Protein AF-A0A7X8KCF6-F1 (afdb_monomer)

Solvent-accessible surface area (backbone atoms only — not comparable to full-atom values): 9481 Å² total; per-residue (Å²): 107,30,69,60,27,50,48,29,50,76,72,54,45,79,51,19,17,51,42,89,54,92,80,34,43,72,47,90,85,47,85,55,45,49,38,73,40,66,71,50,41,54,52,29,60,76,68,67,51,90,82,56,86,70,39,70,45,74,64,30,15,34,58,36,27,58,52,45,20,42,48,62,23,52,49,44,46,48,48,46,59,69,62,44,52,76,45,51,86,84,43,55,83,60,49,66,57,14,51,47,30,32,52,44,17,52,47,48,40,60,51,53,66,43,35,42,64,58,89,91,67,60,63,79,41,66,73,65,88,69,92,84,60,78,52,46,79,84,55,92,63,48,42,39,64,70,38,54,56,18,51,52,35,27,52,51,12,50,49,48,44,52,53,38,48,57,56,62,76,74,108

Foldseek 3Di:
DLVVLVVCLVVLHQFFFFDLDPPFAFRPPDFWDAPCAPVNVVSCVSNVPDDDHGDTGTGTAHSLSNLCSVQLNVVLCCCLVPPVVVCVVVFFPLLSVLSNLQRNLVSQLVSVLGTQADPVFPFPFDPDPDDDDSRDRDDPRRGHPSNVVSVVSNVVSVVSNVVRVVVVVVD

Radius of gyration: 20.06 Å; Cα contacts (8 Å, |Δi|>4): 249; chains: 1; bounding box: 47×31×62 Å

pLDDT: mean 84.22, std 13.71, range [44.44, 95.81]

Sequence (171 aa):
YTFGRLGNFINGELFGRVSTKPWAMVFPDAPSFSTNYEWVRRIADELKIPYELGQYINLPRHPSQLYEALFEGVLLFFFLWFIIRPKRREKPAGTGLAWYLIGYGTVRFVIEYFRSPDEHLGYIIAWGRGSDTIALFQSVFNISMGQIFCLIMIVLGVAIRLITHYRSTKQ

Structure (mmCIF, N/CA/C/O backbone):
data_AF-A0A7X8KCF6-F1
#
_entry.id   AF-A0A7X8KCF6-F1
#
loop_
_atom_site.group_PDB
_atom_site.id
_atom_site.type_symbol
_atom_site.label_atom_id
_atom_site.label_alt_id
_atom_site.label_comp_id
_atom_site.label_asym_id
_atom_site.label_entity_id
_atom_site.label_seq_id
_atom_site.pdbx_PDB_ins_code
_atom_site.Cartn_x
_atom_site.Cartn_y
_atom_site.Cartn_z
_atom_site.occupancy
_atom_site.B_iso_or_equiv
_atom_site.auth_seq_id
_atom_site.auth_comp_id
_atom_site.auth_asym_id
_atom_site.auth_atom_id
_atom_site.pdbx_PDB_model_num
ATOM 1 N N . TYR A 1 1 ? -6.180 12.486 2.850 1.00 84.00 1 TYR A N 1
ATOM 2 C CA . TYR A 1 1 ? -5.344 11.330 2.478 1.00 84.00 1 TYR A CA 1
ATOM 3 C C . TYR A 1 1 ? -5.463 11.016 0.990 1.00 84.00 1 TYR A C 1
ATOM 5 O O . TYR A 1 1 ? -4.506 11.264 0.272 1.00 84.00 1 TYR A O 1
ATOM 13 N N . THR A 1 2 ? -6.641 10.597 0.504 1.00 90.31 2 THR A N 1
ATOM 14 C CA . THR A 1 2 ? -6.897 10.215 -0.903 1.00 90.31 2 THR A CA 1
ATOM 15 C C . THR A 1 2 ? -6.331 11.191 -1.931 1.00 90.31 2 THR A C 1
ATOM 17 O O . THR A 1 2 ? -5.548 10.784 -2.777 1.00 90.31 2 THR A O 1
ATOM 20 N N . PHE A 1 3 ? -6.663 12.482 -1.833 1.00 92.50 3 PHE A N 1
ATOM 21 C CA . PHE A 1 3 ? -6.205 13.481 -2.804 1.00 92.50 3 PHE A CA 1
ATOM 22 C C . PHE A 1 3 ? -4.682 13.642 -2.849 1.00 92.50 3 PHE A C 1
ATOM 24 O O . PHE A 1 3 ? -4.132 13.825 -3.926 1.00 92.50 3 PHE A O 1
ATOM 31 N N . GLY A 1 4 ? -3.993 13.502 -1.712 1.00 91.56 4 GLY A N 1
ATOM 32 C CA . GLY A 1 4 ? -2.528 13.523 -1.683 1.00 91.56 4 GLY A CA 1
ATOM 33 C C . GLY A 1 4 ? -1.930 12.341 -2.448 1.00 91.56 4 GLY A C 1
ATOM 34 O O . GLY A 1 4 ? -1.029 12.528 -3.254 1.00 91.56 4 GLY A O 1
ATOM 35 N N . ARG A 1 5 ? -2.498 11.139 -2.275 1.00 92.25 5 ARG A N 1
ATOM 36 C CA . ARG A 1 5 ? -2.068 9.932 -3.001 1.00 92.25 5 ARG A CA 1
ATOM 37 C C . ARG A 1 5 ? -2.410 9.965 -4.486 1.00 92.25 5 ARG A C 1
ATOM 39 O O . ARG A 1 5 ? -1.621 9.497 -5.297 1.00 92.25 5 ARG A O 1
ATOM 46 N N . LEU A 1 6 ? -3.539 10.567 -4.856 1.00 92.69 6 LEU A N 1
ATOM 47 C CA . LEU A 1 6 ? -3.851 10.843 -6.260 1.00 92.69 6 LEU A CA 1
ATOM 48 C C . LEU A 1 6 ? -2.867 11.851 -6.866 1.00 92.69 6 LEU A C 1
ATOM 50 O O . LEU A 1 6 ? -2.423 11.646 -7.988 1.00 92.69 6 LEU A O 1
ATOM 54 N N . GLY A 1 7 ? -2.469 12.879 -6.111 1.00 92.94 7 GLY A N 1
ATOM 55 C CA . GLY A 1 7 ? -1.384 13.782 -6.499 1.00 92.94 7 GLY A CA 1
ATOM 56 C C . GLY A 1 7 ? -0.076 13.029 -6.739 1.00 92.94 7 GLY A C 1
ATOM 57 O O . GLY A 1 7 ? 0.527 13.198 -7.792 1.00 92.94 7 GLY A O 1
ATOM 58 N N . ASN A 1 8 ? 0.297 12.114 -5.834 1.00 91.19 8 ASN A N 1
ATOM 59 C CA . ASN A 1 8 ? 1.490 11.281 -6.014 1.00 91.19 8 ASN A CA 1
ATOM 60 C C . ASN A 1 8 ? 1.421 10.423 -7.286 1.00 91.19 8 ASN A C 1
ATOM 62 O O . ASN A 1 8 ? 2.404 10.281 -8.005 1.00 91.19 8 ASN A O 1
ATOM 66 N N . PHE A 1 9 ? 0.249 9.864 -7.585 1.00 93.12 9 PHE A N 1
ATOM 67 C CA . PHE A 1 9 ? 0.046 9.098 -8.810 1.00 93.12 9 PHE A CA 1
ATOM 68 C C . PHE A 1 9 ? 0.202 9.962 -10.068 1.00 93.12 9 PHE A C 1
ATOM 70 O O . PHE A 1 9 ? 0.892 9.554 -10.997 1.00 93.12 9 PHE A O 1
ATOM 77 N N . ILE A 1 10 ? -0.399 11.158 -10.082 1.00 92.38 10 ILE A N 1
ATOM 78 C CA . ILE A 1 10 ? -0.302 12.107 -11.204 1.00 92.38 10 ILE A CA 1
ATOM 79 C C . ILE A 1 10 ? 1.147 12.568 -11.407 1.00 92.38 10 ILE A C 1
ATOM 81 O O . ILE A 1 10 ? 1.603 12.657 -12.542 1.00 92.38 10 ILE A O 1
ATOM 85 N N . ASN A 1 11 ? 1.874 12.803 -10.315 1.00 92.12 11 ASN A N 1
ATOM 86 C CA . ASN A 1 11 ? 3.284 13.190 -10.336 1.00 92.12 11 ASN A CA 1
ATOM 87 C C . ASN A 1 11 ? 4.238 12.024 -10.644 1.00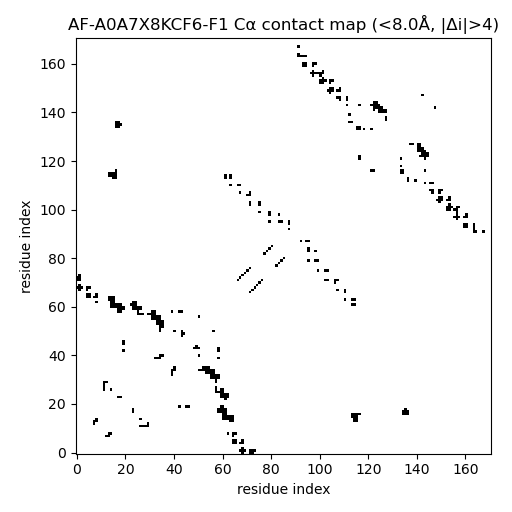 92.12 11 ASN A C 1
ATOM 89 O O . ASN A 1 11 ? 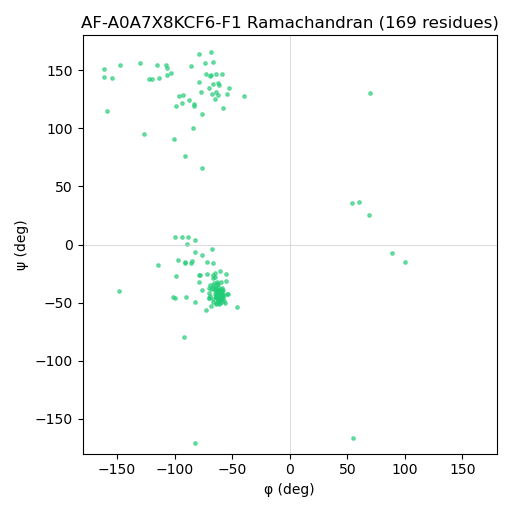5.433 12.249 -10.791 1.00 92.12 11 ASN A O 1
ATOM 93 N N . GLY A 1 12 ? 3.752 10.779 -10.687 1.00 89.25 12 GLY A N 1
ATOM 94 C CA . GLY A 1 12 ? 4.593 9.602 -10.910 1.00 89.25 12 GLY A CA 1
ATOM 95 C C . GLY A 1 12 ? 5.556 9.271 -9.762 1.00 89.25 12 GLY A C 1
ATOM 96 O O . GLY A 1 12 ? 6.571 8.618 -9.987 1.00 89.25 12 GLY A O 1
ATOM 97 N N . GLU A 1 13 ? 5.248 9.672 -8.527 1.00 88.06 13 GLU A N 1
ATOM 98 C CA . GLU A 1 13 ? 6.105 9.482 -7.346 1.00 88.06 13 GLU A CA 1
ATOM 99 C C . GLU A 1 13 ? 5.559 8.404 -6.393 1.00 88.06 13 GLU A C 1
ATOM 101 O O . GLU A 1 13 ? 4.354 8.165 -6.337 1.00 88.06 13 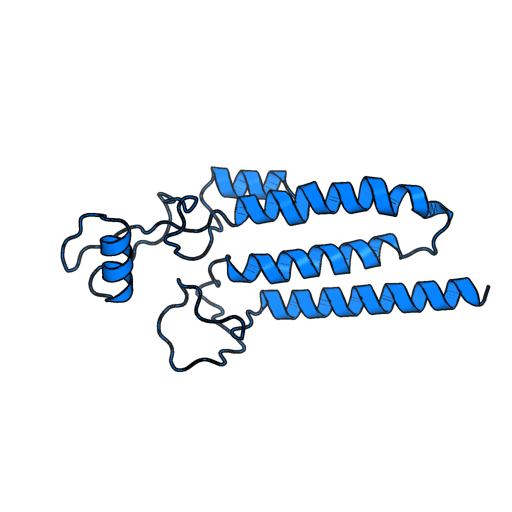GLU A O 1
ATOM 106 N N . LEU A 1 14 ? 6.427 7.770 -5.591 1.00 85.56 14 LEU A N 1
ATOM 107 C CA . LEU A 1 14 ? 6.054 6.747 -4.590 1.00 85.56 14 LEU A CA 1
ATOM 108 C C . LEU A 1 14 ? 5.362 5.497 -5.172 1.00 85.56 14 LEU A C 1
ATOM 110 O O . LEU A 1 14 ? 4.454 4.923 -4.563 1.00 85.56 14 LEU A O 1
ATOM 114 N N . PHE A 1 15 ? 5.793 5.068 -6.355 1.00 89.19 15 PHE A N 1
ATOM 115 C CA . PHE A 1 15 ? 5.304 3.853 -7.003 1.00 89.19 15 PHE A CA 1
ATOM 116 C C . PHE A 1 15 ? 5.734 2.572 -6.277 1.00 89.19 15 PHE A C 1
ATOM 118 O O . PHE A 1 15 ? 6.624 2.537 -5.420 1.00 89.19 15 PHE A O 1
ATOM 125 N N . GLY A 1 16 ? 5.079 1.480 -6.652 1.00 89.44 16 GLY A N 1
ATOM 126 C CA . GLY A 1 16 ? 5.297 0.170 -6.076 1.00 89.44 16 GLY A CA 1
ATOM 127 C C . GLY A 1 16 ? 6.492 -0.590 -6.647 1.00 89.44 16 GLY A C 1
ATOM 128 O O . GLY A 1 16 ? 7.316 -0.089 -7.418 1.00 89.44 16 GLY A O 1
ATOM 129 N N . ARG A 1 17 ? 6.557 -1.860 -6.256 1.00 89.00 17 ARG A N 1
ATOM 130 C CA . ARG A 1 17 ? 7.508 -2.852 -6.764 1.00 89.00 17 ARG A CA 1
ATOM 131 C C . ARG A 1 17 ? 7.240 -3.167 -8.229 1.00 89.00 17 ARG A C 1
ATOM 133 O O . ARG A 1 17 ? 6.118 -2.997 -8.717 1.00 89.00 17 ARG A O 1
ATOM 140 N N . VAL A 1 18 ? 8.278 -3.656 -8.902 1.00 90.38 18 VAL A N 1
ATOM 141 C CA . VAL A 1 18 ? 8.185 -4.157 -10.274 1.00 90.38 18 VAL A CA 1
ATOM 142 C C . VAL A 1 18 ? 7.236 -5.352 -10.308 1.00 90.38 18 VAL A C 1
ATOM 144 O O . VAL A 1 18 ? 7.232 -6.181 -9.395 1.00 90.38 18 VAL A O 1
ATOM 147 N N . SER A 1 19 ? 6.398 -5.415 -11.339 1.00 90.12 19 SER A N 1
ATOM 148 C CA . SER A 1 19 ? 5.362 -6.434 -11.454 1.00 90.12 19 SER A CA 1
ATOM 149 C C . SER A 1 19 ? 4.982 -6.696 -12.901 1.00 90.12 19 SER A C 1
ATOM 151 O O . SER A 1 19 ? 4.880 -5.765 -13.691 1.00 90.12 19 SER A O 1
ATOM 153 N N . THR A 1 20 ? 4.692 -7.955 -13.222 1.00 90.75 20 THR A N 1
ATOM 154 C CA . THR A 1 20 ? 4.204 -8.382 -14.544 1.00 90.75 20 THR A CA 1
ATOM 155 C C . THR A 1 20 ? 2.678 -8.434 -14.627 1.00 90.75 20 THR A C 1
ATOM 157 O O . THR A 1 20 ? 2.108 -8.887 -15.617 1.00 90.75 20 THR A O 1
ATOM 160 N N . LYS A 1 21 ? 1.971 -7.980 -13.581 1.00 92.50 21 LYS A N 1
ATOM 161 C CA . LYS A 1 21 ? 0.502 -7.963 -13.570 1.00 92.50 21 LYS A CA 1
ATOM 162 C C . LYS A 1 21 ? -0.046 -7.021 -14.651 1.00 92.50 21 LYS A C 1
ATOM 164 O O . LYS A 1 21 ? 0.531 -5.963 -14.874 1.00 92.50 21 LYS A O 1
ATOM 169 N N . PRO A 1 22 ? -1.208 -7.332 -15.255 1.00 92.19 22 PRO A N 1
ATOM 170 C CA . PRO A 1 22 ? -1.732 -6.572 -16.395 1.00 92.19 22 PRO A CA 1
ATOM 171 C C . PRO A 1 22 ? -2.138 -5.125 -16.066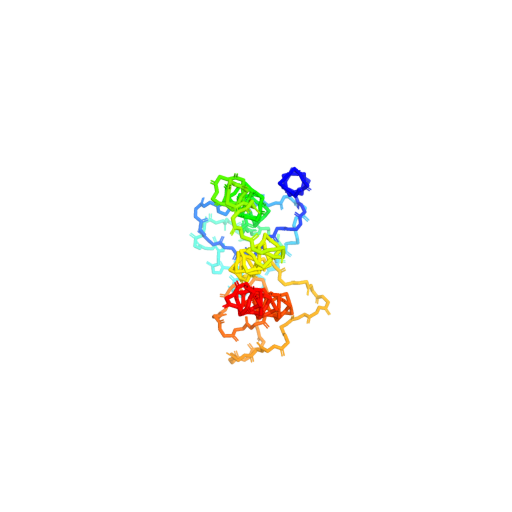 1.00 92.19 22 PRO A C 1
ATOM 173 O O . PRO A 1 22 ? -2.311 -4.322 -16.972 1.00 92.19 22 PRO A O 1
ATOM 176 N N . TRP A 1 23 ? -2.293 -4.783 -14.785 1.00 92.62 23 TRP A N 1
ATOM 177 C CA . TRP A 1 23 ? -2.559 -3.417 -14.314 1.00 92.62 23 TRP A CA 1
ATOM 178 C C . TRP A 1 23 ? -1.305 -2.701 -13.784 1.00 92.62 23 TRP A C 1
ATOM 180 O O . TRP A 1 23 ? -1.411 -1.627 -13.188 1.00 92.62 23 TRP A O 1
ATOM 190 N N . ALA A 1 24 ? -0.123 -3.308 -13.915 1.00 92.62 24 ALA A N 1
ATOM 191 C CA . ALA A 1 24 ? 1.130 -2.631 -13.622 1.00 92.62 24 ALA A CA 1
ATOM 192 C C . ALA A 1 24 ? 1.385 -1.541 -14.675 1.00 92.62 24 ALA A C 1
ATOM 194 O O . ALA A 1 24 ? 1.031 -1.687 -15.843 1.00 92.62 24 ALA A O 1
ATOM 195 N N . MET A 1 25 ? 1.989 -0.437 -14.249 1.00 92.94 25 MET A N 1
ATOM 196 C CA . MET A 1 25 ? 2.196 0.748 -15.073 1.00 92.94 25 MET A CA 1
ATOM 197 C C . MET A 1 25 ? 3.673 1.099 -15.165 1.00 92.94 25 MET A C 1
ATOM 199 O O . MET A 1 25 ? 4.406 0.999 -14.181 1.00 92.94 25 MET A O 1
ATOM 203 N N . VAL A 1 26 ? 4.103 1.548 -16.340 1.00 92.25 26 VAL A N 1
ATOM 204 C CA . VAL A 1 26 ? 5.425 2.152 -16.520 1.00 92.25 26 VAL A CA 1
ATOM 205 C C . VAL A 1 26 ? 5.331 3.620 -16.114 1.00 92.25 26 VAL A C 1
ATOM 207 O O . VAL A 1 26 ? 4.533 4.371 -16.671 1.00 92.25 26 VAL A O 1
ATOM 210 N N . PHE A 1 27 ? 6.133 4.018 -15.130 1.00 92.06 27 PHE A N 1
ATOM 211 C CA . PHE A 1 27 ? 6.228 5.402 -14.667 1.00 92.06 27 PHE A CA 1
ATOM 212 C C . PHE A 1 27 ? 7.456 6.050 -15.318 1.00 92.06 27 PHE A C 1
ATOM 214 O O . PHE A 1 27 ? 8.551 5.534 -15.091 1.00 92.06 27 PHE A O 1
ATOM 221 N N . PRO A 1 28 ? 7.319 7.130 -16.113 1.00 89.69 28 PRO A N 1
ATOM 222 C CA . PRO A 1 28 ? 8.423 7.694 -16.899 1.00 89.69 28 PRO A CA 1
ATOM 223 C C . PRO A 1 28 ? 9.674 8.029 -16.082 1.00 89.69 28 PRO A C 1
ATOM 225 O O . PRO A 1 28 ? 10.774 7.669 -16.489 1.00 89.69 28 PRO A O 1
ATOM 228 N N . ASP A 1 29 ? 9.487 8.621 -14.902 1.00 87.12 29 ASP A N 1
ATOM 229 C CA . ASP A 1 29 ? 10.573 9.073 -14.025 1.00 87.12 29 ASP A CA 1
ATOM 230 C C . ASP A 1 29 ? 11.064 7.992 -13.045 1.00 87.12 29 ASP A C 1
ATOM 232 O O . ASP A 1 29 ? 11.872 8.258 -12.154 1.00 87.12 29 ASP A O 1
ATOM 236 N N . ALA A 1 30 ? 10.575 6.753 -13.169 1.00 86.75 30 ALA A N 1
ATOM 237 C CA . ALA A 1 30 ? 11.029 5.667 -12.313 1.00 86.75 30 ALA A CA 1
ATOM 238 C C . ALA A 1 30 ? 12.454 5.208 -12.678 1.00 86.75 30 ALA A C 1
ATOM 240 O O . ALA A 1 30 ? 12.806 5.149 -13.861 1.00 86.75 30 ALA A O 1
ATOM 241 N N . PRO A 1 31 ? 13.262 4.778 -11.686 1.00 86.38 31 PRO A N 1
ATOM 242 C CA . PRO A 1 31 ? 14.572 4.199 -11.935 1.00 86.38 31 PRO A CA 1
ATOM 243 C C . PRO A 1 31 ? 14.484 3.022 -12.905 1.00 86.38 31 PRO A C 1
ATOM 245 O O . PRO A 1 31 ? 13.678 2.099 -12.718 1.00 86.38 31 PRO A O 1
ATOM 248 N N . SER A 1 32 ? 15.335 3.071 -13.925 1.00 88.94 32 SER A N 1
ATOM 249 C CA . SER A 1 32 ? 15.521 1.991 -14.890 1.00 88.94 32 SER A CA 1
ATOM 250 C C . SER A 1 32 ? 16.538 0.977 -14.373 1.00 88.94 32 SER A C 1
ATOM 252 O O . SER A 1 32 ? 17.435 1.314 -13.601 1.00 88.94 32 SER A O 1
ATOM 254 N N . PHE A 1 33 ? 16.426 -0.269 -14.822 1.00 88.50 33 PHE A N 1
ATOM 255 C CA . PHE A 1 33 ? 17.318 -1.351 -14.418 1.00 88.50 33 PHE A CA 1
ATOM 256 C C . PHE A 1 33 ? 18.155 -1.838 -15.596 1.00 88.50 33 PHE A C 1
ATOM 258 O O . PHE A 1 33 ? 17.668 -1.909 -16.723 1.00 88.50 33 PHE A O 1
ATOM 265 N N . SER A 1 34 ? 19.414 -2.192 -15.335 1.00 88.81 34 SER A N 1
ATOM 266 C CA . SER A 1 34 ? 20.297 -2.726 -16.374 1.00 88.81 34 SER A CA 1
ATOM 267 C C . SER A 1 34 ? 19.867 -4.135 -16.792 1.00 88.81 34 SER A C 1
ATOM 269 O O . SER A 1 34 ? 19.665 -5.010 -15.948 1.00 88.81 34 SER A O 1
ATOM 271 N N . THR A 1 35 ? 19.817 -4.393 -18.096 1.00 89.12 35 THR A N 1
ATOM 272 C CA . THR A 1 35 ? 19.558 -5.718 -18.679 1.00 89.12 35 THR A CA 1
ATOM 273 C C . THR A 1 35 ? 20.690 -6.708 -18.420 1.00 89.12 35 THR A C 1
ATOM 275 O O . THR A 1 35 ? 20.557 -7.881 -18.754 1.00 89.12 35 THR A O 1
ATOM 278 N N . ASN A 1 36 ? 21.789 -6.290 -17.785 1.00 88.56 36 ASN A N 1
ATOM 279 C CA . ASN A 1 36 ? 22.820 -7.199 -17.284 1.00 88.56 36 ASN A CA 1
ATOM 280 C C . ASN A 1 36 ? 22.295 -8.105 -16.161 1.00 88.56 36 ASN A C 1
ATOM 282 O O . ASN A 1 36 ? 22.752 -9.242 -16.025 1.00 88.56 36 ASN A O 1
ATOM 286 N N . TYR A 1 37 ? 21.290 -7.652 -15.409 1.00 86.25 37 TYR A N 1
ATOM 287 C CA . TYR A 1 37 ? 20.639 -8.469 -14.394 1.00 86.25 37 TYR A CA 1
ATOM 288 C C . TYR A 1 37 ? 19.673 -9.481 -15.019 1.00 86.25 37 TYR A C 1
ATOM 290 O O . TYR A 1 37 ? 18.815 -9.136 -15.830 1.00 86.25 37 TYR A O 1
ATOM 298 N N . GLU A 1 38 ? 19.771 -10.745 -14.605 1.00 87.50 38 GLU A N 1
ATOM 299 C CA . GLU A 1 38 ? 18.939 -11.820 -15.156 1.00 87.50 38 GLU A CA 1
ATOM 300 C C . GLU A 1 38 ? 17.443 -11.615 -14.883 1.00 87.50 38 GLU A C 1
ATOM 302 O O . GLU A 1 38 ? 16.618 -11.825 -15.768 1.00 87.50 38 GLU A O 1
ATOM 307 N N . TRP A 1 39 ? 17.086 -11.149 -13.684 1.00 85.94 39 TRP A N 1
ATOM 308 C CA . TRP A 1 39 ? 15.691 -10.903 -13.311 1.00 85.94 39 TRP A CA 1
ATOM 309 C C . TRP A 1 39 ? 15.031 -9.817 -14.178 1.00 85.94 39 TRP A C 1
ATOM 311 O O . TRP A 1 39 ? 13.843 -9.915 -14.471 1.00 85.94 39 TRP A O 1
ATOM 321 N N . VAL A 1 40 ? 15.801 -8.817 -14.627 1.00 88.00 40 VAL A N 1
ATOM 322 C CA . VAL A 1 40 ? 15.327 -7.745 -15.519 1.00 88.00 40 VAL A CA 1
ATOM 323 C C . VAL A 1 40 ? 14.969 -8.325 -16.880 1.00 88.00 40 VAL A C 1
ATOM 325 O O . VAL A 1 40 ? 13.881 -8.064 -17.386 1.00 88.00 40 VAL A O 1
ATOM 328 N N . ARG A 1 41 ? 15.857 -9.161 -17.436 1.00 89.88 41 ARG A N 1
ATOM 329 C CA . ARG A 1 41 ? 15.631 -9.845 -18.717 1.00 89.88 41 ARG A CA 1
ATOM 330 C C . ARG A 1 41 ? 14.416 -10.761 -18.660 1.00 89.88 41 ARG A C 1
ATOM 332 O O . ARG A 1 41 ? 13.546 -10.644 -19.506 1.00 89.88 41 ARG A O 1
ATOM 339 N N . ARG A 1 42 ? 14.289 -11.574 -17.604 1.00 91.00 42 ARG A N 1
ATOM 340 C CA . ARG A 1 42 ? 13.132 -12.469 -17.409 1.00 91.00 42 ARG A CA 1
ATOM 341 C C . ARG A 1 42 ? 11.798 -11.718 -17.449 1.00 91.00 42 ARG A C 1
ATOM 343 O O . ARG A 1 42 ? 10.853 -12.185 -18.073 1.00 91.00 42 ARG A O 1
ATOM 350 N N . ILE A 1 43 ? 11.727 -10.554 -16.801 1.00 90.25 43 ILE A N 1
ATOM 351 C CA . ILE A 1 43 ? 10.519 -9.716 -16.794 1.00 90.25 43 ILE A CA 1
ATOM 352 C C . ILE A 1 43 ? 10.280 -9.084 -18.166 1.00 90.25 43 ILE A C 1
ATOM 354 O O . ILE A 1 43 ? 9.140 -9.036 -18.624 1.00 90.25 43 ILE A O 1
ATOM 358 N N . ALA A 1 44 ? 11.336 -8.605 -18.825 1.00 91.06 44 ALA A N 1
ATOM 359 C CA . ALA A 1 44 ? 11.236 -8.052 -20.170 1.00 91.06 44 ALA A CA 1
ATOM 360 C C . ALA A 1 44 ? 10.743 -9.104 -21.176 1.00 91.06 44 ALA A C 1
ATOM 362 O O . ALA A 1 44 ? 9.831 -8.814 -21.945 1.00 91.06 44 ALA A O 1
ATOM 363 N N . ASP A 1 45 ? 11.258 -10.333 -21.104 1.00 92.69 45 ASP A N 1
ATOM 364 C CA . ASP A 1 45 ? 10.832 -11.468 -21.926 1.00 92.69 45 ASP A CA 1
ATOM 365 C C . ASP A 1 45 ? 9.362 -11.831 -21.675 1.00 92.69 45 ASP A C 1
ATOM 367 O O . ASP A 1 45 ? 8.588 -11.984 -22.622 1.00 92.69 45 ASP A O 1
ATOM 371 N N . GLU A 1 46 ? 8.946 -11.918 -20.404 1.00 92.44 46 GLU A N 1
ATOM 372 C CA . GLU A 1 46 ? 7.556 -12.210 -20.019 1.00 92.44 46 GLU A CA 1
ATOM 373 C C . GLU A 1 46 ? 6.583 -11.168 -20.588 1.00 92.44 46 GLU A C 1
ATOM 375 O O . GLU A 1 46 ? 5.504 -11.506 -21.082 1.00 92.44 46 GLU A O 1
ATOM 380 N N . LEU A 1 47 ? 6.990 -9.899 -20.569 1.00 92.06 47 LEU A N 1
ATOM 381 C CA . LEU A 1 47 ? 6.206 -8.774 -21.071 1.00 92.06 47 LEU A CA 1
ATOM 382 C C . LEU A 1 47 ? 6.432 -8.483 -22.560 1.00 92.06 47 LEU A C 1
ATOM 384 O O . LEU A 1 47 ? 5.812 -7.564 -23.096 1.00 92.06 47 LEU A O 1
ATOM 388 N N . LYS A 1 48 ? 7.288 -9.263 -23.232 1.00 92.31 48 LYS A N 1
ATOM 389 C CA . LYS A 1 48 ? 7.680 -9.089 -24.640 1.00 92.31 48 LYS A CA 1
ATOM 390 C C . LYS A 1 48 ? 8.214 -7.684 -24.949 1.00 92.31 48 LYS A C 1
ATOM 392 O O . LYS A 1 48 ? 7.964 -7.138 -26.024 1.00 92.31 48 LYS A O 1
ATOM 397 N N . ILE A 1 49 ? 8.937 -7.095 -24.001 1.00 89.69 49 ILE A N 1
ATOM 398 C CA . ILE A 1 49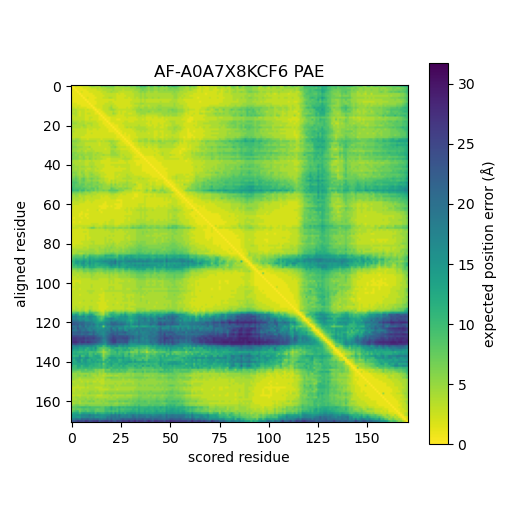 ? 9.607 -5.805 -24.156 1.00 89.69 49 ILE A CA 1
ATOM 399 C C . ILE A 1 49 ? 10.948 -6.062 -24.858 1.00 89.69 49 ILE A C 1
ATOM 401 O O . ILE A 1 49 ? 11.774 -6.791 -24.309 1.00 89.69 49 ILE A O 1
ATOM 405 N N . PRO A 1 50 ? 11.196 -5.491 -26.050 1.00 90.38 50 PRO A N 1
ATOM 406 C CA . PRO A 1 50 ? 12.479 -5.651 -26.724 1.00 90.38 50 PRO A CA 1
ATOM 407 C C . PRO A 1 50 ? 13.588 -4.960 -25.923 1.00 90.38 50 PRO A C 1
ATOM 409 O O . PRO A 1 50 ? 13.394 -3.853 -25.418 1.00 90.38 50 PRO A O 1
ATOM 412 N N . TYR A 1 51 ? 14.751 -5.601 -25.813 1.00 90.38 51 TYR A N 1
ATOM 413 C CA . TYR A 1 51 ? 15.891 -5.052 -25.085 1.00 90.38 51 TYR A CA 1
ATOM 414 C C . TYR A 1 51 ? 17.227 -5.469 -25.704 1.00 90.38 51 TYR A C 1
ATOM 416 O O . TYR A 1 51 ? 17.343 -6.533 -26.312 1.00 90.38 51 TYR A O 1
ATOM 424 N N . GLU A 1 52 ? 18.256 -4.652 -25.481 1.00 91.56 52 GLU A N 1
ATOM 425 C CA . GLU A 1 52 ? 19.648 -4.978 -25.803 1.00 91.56 52 GLU A CA 1
ATOM 426 C C . GLU A 1 52 ? 20.451 -5.284 -24.527 1.00 91.56 52 GLU A C 1
ATOM 428 O O . GLU A 1 52 ? 20.146 -4.792 -23.434 1.00 91.56 52 GLU A O 1
ATOM 433 N N . LEU A 1 53 ? 21.488 -6.122 -24.635 1.00 89.50 53 LEU A N 1
ATOM 434 C CA . LEU A 1 53 ? 22.366 -6.442 -23.505 1.00 89.50 53 LEU A CA 1
ATOM 435 C C . LEU A 1 53 ? 23.179 -5.207 -23.090 1.00 89.50 53 LEU A C 1
ATOM 437 O O . LEU A 1 53 ? 23.819 -4.569 -23.918 1.00 89.50 53 LEU A O 1
ATOM 441 N N . GLY A 1 54 ? 23.163 -4.884 -21.796 1.00 87.06 54 GLY A N 1
ATOM 442 C CA . GLY A 1 54 ? 23.834 -3.711 -21.231 1.00 87.06 54 GLY A CA 1
ATOM 443 C C . GLY A 1 54 ? 22.992 -2.429 -21.214 1.00 87.06 54 GLY A C 1
ATOM 444 O O . GLY A 1 54 ? 23.399 -1.456 -20.581 1.00 87.06 54 GLY A O 1
ATOM 445 N N . GLN A 1 55 ? 21.809 -2.423 -21.834 1.00 91.50 55 GLN A N 1
ATOM 446 C CA . GLN A 1 55 ? 20.879 -1.292 -21.812 1.00 91.50 55 GLN A CA 1
ATOM 447 C C . GLN A 1 55 ? 20.187 -1.143 -20.447 1.00 91.50 55 GLN A C 1
ATOM 449 O O . GLN A 1 55 ? 20.045 -2.104 -19.692 1.00 91.50 55 GLN A O 1
ATOM 454 N N . TYR A 1 56 ? 19.718 0.062 -20.130 1.00 90.25 56 TYR A N 1
ATOM 455 C CA . TYR A 1 56 ? 18.795 0.298 -19.022 1.00 90.25 56 TYR A CA 1
ATOM 456 C C . TYR A 1 56 ? 17.359 0.327 -19.536 1.00 90.25 56 TYR A C 1
ATOM 458 O O . TYR A 1 56 ? 17.051 1.080 -20.458 1.00 90.25 56 TYR A O 1
ATOM 466 N N . ILE A 1 57 ? 16.486 -0.471 -18.925 1.00 91.38 57 ILE A N 1
ATOM 467 C CA . ILE A 1 57 ? 15.066 -0.522 -19.272 1.00 91.38 57 ILE A CA 1
ATOM 468 C C . ILE A 1 57 ? 14.198 -0.140 -18.077 1.00 91.38 57 ILE A C 1
ATOM 470 O O . ILE A 1 57 ? 14.487 -0.491 -16.928 1.00 91.38 57 ILE A O 1
ATOM 474 N N . ASN A 1 58 ? 13.117 0.582 -18.356 1.00 91.50 58 ASN A N 1
ATOM 475 C CA . ASN A 1 58 ? 12.105 0.904 -17.364 1.00 91.50 58 ASN A CA 1
ATOM 476 C C . ASN A 1 58 ? 11.063 -0.220 -17.327 1.00 91.50 58 ASN A C 1
ATOM 478 O O . ASN A 1 58 ? 10.487 -0.578 -18.354 1.00 91.50 58 ASN A O 1
ATOM 482 N N . LEU A 1 59 ? 10.847 -0.793 -16.145 1.00 91.56 59 LEU A N 1
ATOM 483 C CA . LEU A 1 59 ? 9.940 -1.920 -15.947 1.00 91.56 59 LEU A CA 1
ATOM 484 C C . LEU A 1 59 ? 8.620 -1.453 -15.325 1.00 91.56 59 LEU A C 1
ATOM 486 O O . LEU A 1 59 ? 8.624 -0.528 -14.507 1.00 91.56 59 LEU A O 1
ATOM 490 N N . PRO A 1 60 ? 7.490 -2.104 -15.646 1.00 93.31 60 PRO A N 1
ATOM 491 C CA . PRO A 1 60 ? 6.209 -1.747 -15.061 1.00 93.31 60 PRO A CA 1
ATOM 492 C C . PRO A 1 60 ? 6.152 -2.079 -13.569 1.00 93.31 60 PRO A C 1
ATOM 494 O O . PRO A 1 60 ? 6.721 -3.060 -13.084 1.00 93.31 60 PRO A O 1
ATOM 497 N N . ARG A 1 61 ? 5.439 -1.234 -12.828 1.00 92.25 61 ARG A N 1
ATOM 498 C CA . ARG A 1 61 ? 5.351 -1.253 -11.369 1.00 92.25 61 ARG A CA 1
ATOM 499 C C . ARG A 1 61 ? 3.906 -1.197 -10.912 1.00 92.25 61 ARG A C 1
ATOM 501 O O . ARG A 1 61 ? 3.025 -0.702 -11.614 1.00 92.25 61 ARG A O 1
ATOM 508 N N . HIS A 1 62 ? 3.650 -1.681 -9.705 1.00 93.00 62 HIS A N 1
ATOM 509 C CA . HIS A 1 62 ? 2.337 -1.514 -9.098 1.00 93.00 62 HIS A CA 1
ATOM 510 C C . HIS A 1 62 ? 2.032 -0.026 -8.843 1.00 93.00 62 HIS A C 1
ATOM 512 O O . HIS A 1 62 ? 2.852 0.649 -8.220 1.00 93.00 62 HIS A O 1
ATOM 518 N N . PRO A 1 63 ? 0.851 0.484 -9.236 1.00 93.94 63 PRO A N 1
ATOM 519 C CA . PRO A 1 63 ? 0.405 1.825 -8.864 1.00 93.94 63 PRO A CA 1
ATOM 520 C C . PRO A 1 63 ? -0.079 1.840 -7.403 1.00 93.94 63 PRO A C 1
ATOM 522 O O . PRO A 1 63 ? -1.268 2.004 -7.122 1.00 93.94 63 PRO A O 1
ATOM 525 N N . SER A 1 64 ? 0.835 1.616 -6.452 1.00 92.19 64 SER A N 1
ATOM 526 C CA . SER A 1 64 ? 0.530 1.517 -5.016 1.00 92.19 64 SER A CA 1
ATOM 527 C C . SER A 1 64 ? -0.209 2.739 -4.483 1.00 92.19 64 SER A C 1
ATOM 529 O O . SER A 1 64 ? -1.082 2.593 -3.634 1.00 92.19 64 SER A O 1
ATOM 531 N N . GLN A 1 65 ? 0.039 3.918 -5.051 1.00 93.00 65 GLN A N 1
ATOM 532 C CA . GLN A 1 65 ? -0.631 5.166 -4.698 1.00 93.00 65 GLN A CA 1
ATOM 533 C C . GLN A 1 65 ? -2.152 5.076 -4.897 1.00 93.00 65 GLN A C 1
ATOM 535 O O . GLN A 1 65 ? -2.913 5.596 -4.081 1.00 93.00 65 GLN A O 1
ATOM 540 N N . LEU A 1 66 ? -2.614 4.380 -5.943 1.00 93.94 66 LEU A N 1
ATOM 541 C CA . LEU A 1 66 ? -4.043 4.154 -6.173 1.00 93.94 66 LEU A CA 1
ATOM 542 C C . LEU A 1 66 ? -4.627 3.186 -5.143 1.00 93.94 66 LEU A C 1
ATOM 544 O O . LEU A 1 66 ? -5.746 3.393 -4.673 1.00 93.94 66 LEU A O 1
ATOM 548 N N . TYR A 1 67 ? -3.864 2.165 -4.743 1.00 93.56 67 TYR A N 1
ATOM 549 C CA . TYR A 1 67 ? -4.278 1.265 -3.667 1.00 93.56 67 TYR A CA 1
ATOM 550 C C . TYR A 1 67 ? -4.386 2.033 -2.343 1.00 93.56 67 TYR A C 1
ATOM 552 O O . TYR A 1 67 ? -5.389 1.917 -1.644 1.00 93.56 67 TYR A O 1
ATOM 560 N N . GLU A 1 68 ? -3.404 2.878 -2.022 1.00 92.88 68 GLU A N 1
ATOM 561 C CA . GLU A 1 68 ? -3.405 3.727 -0.824 1.00 92.88 68 GLU A CA 1
ATOM 562 C C . GLU A 1 68 ? -4.594 4.694 -0.834 1.00 92.88 68 GLU A C 1
ATOM 564 O O . GLU A 1 68 ? -5.328 4.804 0.150 1.00 92.88 68 GLU A O 1
ATOM 569 N N . ALA A 1 69 ? -4.834 5.366 -1.963 1.00 94.19 69 ALA A N 1
ATOM 570 C CA . ALA A 1 69 ? -5.954 6.284 -2.133 1.00 94.19 69 ALA A CA 1
ATOM 571 C C . ALA A 1 69 ? -7.308 5.586 -1.917 1.00 94.19 69 ALA A C 1
ATOM 573 O O . ALA A 1 69 ? -8.187 6.132 -1.238 1.00 94.19 69 ALA A O 1
ATOM 574 N N . LEU A 1 70 ? -7.466 4.378 -2.463 1.00 95.00 70 LEU A N 1
ATOM 575 C CA . LEU A 1 70 ? -8.694 3.599 -2.367 1.00 95.00 70 LEU A CA 1
ATOM 576 C C . LEU A 1 70 ? -8.907 3.031 -0.960 1.00 95.00 70 LEU A C 1
ATOM 578 O O . LEU A 1 70 ? -9.943 3.290 -0.352 1.00 95.00 70 LEU A O 1
ATOM 582 N N . PHE A 1 71 ? -7.953 2.266 -0.432 1.00 94.19 71 PHE A N 1
ATOM 583 C CA . PHE A 1 71 ? -8.158 1.511 0.802 1.00 94.19 71 PHE A CA 1
ATOM 584 C C . PHE A 1 71 ? -7.954 2.362 2.062 1.00 94.19 71 PHE A C 1
ATOM 586 O O . PHE A 1 71 ? -8.824 2.366 2.933 1.00 94.19 71 PHE A O 1
ATOM 593 N N . GLU A 1 72 ? -6.850 3.111 2.166 1.00 92.06 72 GLU A N 1
ATOM 594 C CA . GLU A 1 72 ? -6.572 3.948 3.350 1.00 92.06 72 GLU A CA 1
ATOM 595 C C . GLU A 1 72 ? -7.391 5.245 3.333 1.00 92.06 72 GLU A C 1
ATOM 597 O O . GLU A 1 72 ? -7.675 5.832 4.376 1.00 92.06 72 GLU A O 1
ATOM 602 N N . GLY A 1 73 ? -7.774 5.700 2.140 1.00 90.81 73 GLY A N 1
ATOM 603 C CA . GLY A 1 73 ? -8.585 6.890 1.946 1.00 90.81 73 GLY A CA 1
ATOM 604 C C . GLY A 1 73 ? -10.079 6.590 1.899 1.00 90.81 73 GLY A C 1
ATOM 605 O O . GLY A 1 73 ? -10.796 6.818 2.870 1.00 90.81 73 GLY A O 1
ATOM 606 N N . VAL A 1 74 ? -10.560 6.117 0.748 1.00 94.38 74 VAL A N 1
ATOM 607 C CA . VAL A 1 74 ? -11.999 6.018 0.444 1.00 94.38 74 VAL A CA 1
ATOM 608 C C . VAL A 1 74 ? -12.702 4.963 1.303 1.00 94.38 74 VAL A C 1
ATOM 610 O O . VAL A 1 74 ? -13.693 5.267 1.968 1.00 94.38 74 VAL A O 1
ATOM 613 N N . LEU A 1 75 ? -12.193 3.729 1.327 1.00 94.81 75 LEU A N 1
ATOM 614 C CA . LEU A 1 75 ? -12.837 2.624 2.041 1.00 94.81 75 LEU A CA 1
ATOM 615 C C . LEU A 1 75 ? -12.773 2.810 3.556 1.00 94.81 75 LEU A C 1
ATOM 617 O O . LEU A 1 75 ? -13.792 2.654 4.230 1.00 94.81 75 LEU A O 1
ATOM 621 N N . LEU A 1 76 ? -11.614 3.205 4.093 1.00 94.25 76 LEU A N 1
ATOM 622 C CA . LEU A 1 76 ? -11.488 3.505 5.519 1.00 94.25 76 LEU A CA 1
ATOM 623 C C . LEU A 1 76 ? -12.390 4.679 5.930 1.00 94.25 76 LEU A C 1
ATOM 625 O O . LEU A 1 76 ? -13.034 4.612 6.978 1.00 94.25 76 LEU A O 1
ATOM 629 N N . PHE A 1 77 ? -12.502 5.723 5.100 1.00 94.75 77 PHE A N 1
ATOM 630 C CA . PHE A 1 77 ? -13.429 6.826 5.351 1.00 94.75 77 PHE A CA 1
ATOM 631 C C . PHE A 1 77 ? -14.876 6.338 5.422 1.00 94.75 77 PHE A C 1
ATOM 633 O O . PHE A 1 77 ? -15.562 6.638 6.397 1.00 94.75 77 PHE A O 1
ATOM 640 N N . PHE A 1 78 ? -15.339 5.553 4.446 1.00 95.75 78 PHE A N 1
ATOM 641 C CA . PHE A 1 78 ? -16.711 5.045 4.451 1.00 95.75 78 PHE A CA 1
ATOM 642 C C . PHE A 1 78 ? -16.988 4.097 5.616 1.00 95.75 78 PHE A C 1
ATOM 644 O O . PHE A 1 78 ? -18.039 4.208 6.249 1.00 95.75 78 PHE A O 1
ATOM 651 N N . PHE A 1 79 ? -16.036 3.232 5.964 1.00 94.50 79 PHE A N 1
ATOM 652 C CA . PHE A 1 79 ? -16.126 2.390 7.154 1.00 94.50 79 PHE A CA 1
ATOM 653 C C . PHE A 1 79 ? -16.324 3.242 8.417 1.00 94.50 79 PHE A C 1
ATOM 655 O O . PHE A 1 79 ? -17.270 3.044 9.182 1.00 94.50 79 PHE A O 1
ATOM 662 N N . LEU A 1 80 ? -15.487 4.261 8.620 1.00 93.62 80 LEU A N 1
ATOM 663 C CA . LEU A 1 80 ? -15.596 5.124 9.794 1.00 93.62 80 LEU A CA 1
ATOM 664 C C . LEU A 1 80 ? -16.856 5.995 9.766 1.00 93.62 80 LEU A C 1
ATOM 666 O O . LEU A 1 80 ? -17.488 6.188 10.804 1.00 93.62 80 LEU A O 1
ATOM 670 N N . TRP A 1 81 ? -17.252 6.498 8.600 1.00 95.06 81 TRP A N 1
ATOM 671 C CA . TRP A 1 81 ? -18.371 7.422 8.449 1.00 95.06 81 TRP A CA 1
ATOM 672 C C . TRP A 1 81 ? -19.740 6.749 8.551 1.00 95.06 81 TRP A C 1
ATOM 674 O O . TRP A 1 81 ? -20.650 7.319 9.150 1.00 95.06 81 TRP A O 1
ATOM 684 N N . PHE A 1 82 ? -19.903 5.549 7.995 1.00 95.50 82 PHE A N 1
ATOM 685 C CA . PHE A 1 82 ? -21.194 4.860 7.974 1.00 95.50 82 PHE A CA 1
ATOM 686 C C . PHE A 1 82 ? -21.340 3.805 9.068 1.00 95.50 82 PHE A C 1
ATOM 688 O O . PHE A 1 82 ? -22.456 3.557 9.512 1.00 95.50 82 PHE A O 1
ATOM 695 N N . ILE A 1 83 ? -20.249 3.205 9.552 1.00 92.06 83 ILE A N 1
ATOM 696 C CA . ILE A 1 83 ? -20.336 2.124 10.549 1.00 92.06 83 ILE A CA 1
ATOM 697 C C . ILE A 1 83 ? -20.016 2.639 11.951 1.00 92.06 83 ILE A C 1
ATOM 699 O O . ILE A 1 83 ? -20.729 2.321 12.907 1.00 92.06 83 ILE A O 1
ATOM 703 N N . ILE A 1 84 ? -18.960 3.445 12.094 1.00 91.69 84 ILE A N 1
ATOM 704 C CA . ILE A 1 84 ? -18.475 3.880 13.411 1.00 91.69 84 ILE A CA 1
ATOM 705 C C . ILE A 1 84 ? -19.127 5.187 13.870 1.00 91.69 84 ILE A C 1
ATOM 707 O O . ILE A 1 84 ? -19.567 5.283 15.016 1.00 91.69 84 ILE A O 1
ATOM 711 N N . ARG A 1 85 ? -19.228 6.191 12.993 1.00 89.44 85 ARG A N 1
ATOM 712 C CA . ARG A 1 85 ? -19.763 7.520 13.327 1.00 89.44 85 ARG A CA 1
ATOM 713 C C . ARG A 1 85 ? -21.212 7.486 13.834 1.00 89.44 85 ARG A C 1
ATOM 715 O O . ARG A 1 85 ? -21.450 8.180 14.823 1.00 89.44 85 ARG A O 1
ATOM 722 N N . PRO A 1 86 ? -22.161 6.705 13.275 1.00 90.62 86 PRO A N 1
ATOM 723 C CA . PRO A 1 86 ? -23.526 6.661 13.813 1.00 90.62 86 PRO A CA 1
ATOM 724 C C . PRO A 1 86 ? -23.571 6.119 15.244 1.00 90.62 86 PRO A C 1
ATOM 726 O O . PRO A 1 86 ? -24.309 6.624 16.081 1.00 90.62 86 PRO A O 1
ATOM 729 N N . LYS A 1 87 ? -22.685 5.169 15.562 1.00 85.88 87 LYS A N 1
ATOM 730 C CA . LYS A 1 87 ? -22.569 4.541 16.887 1.00 85.88 87 LYS A CA 1
ATOM 731 C C . LYS A 1 87 ? -21.756 5.376 17.879 1.00 85.88 87 LYS A C 1
ATOM 733 O O . LYS A 1 87 ? -21.525 4.942 19.003 1.00 85.88 87 LYS A O 1
ATOM 738 N N . ARG A 1 88 ? -21.305 6.581 17.502 1.00 80.69 88 ARG A N 1
ATOM 739 C CA . ARG A 1 88 ? -20.438 7.423 18.344 1.00 80.69 88 ARG A CA 1
ATOM 740 C C . ARG A 1 88 ? -21.081 7.793 19.683 1.00 80.69 88 ARG A C 1
ATOM 742 O O . ARG A 1 88 ? -20.350 7.956 20.649 1.00 80.69 88 ARG A O 1
ATOM 749 N N . ARG A 1 89 ? -22.408 7.956 19.736 1.00 77.62 89 ARG A 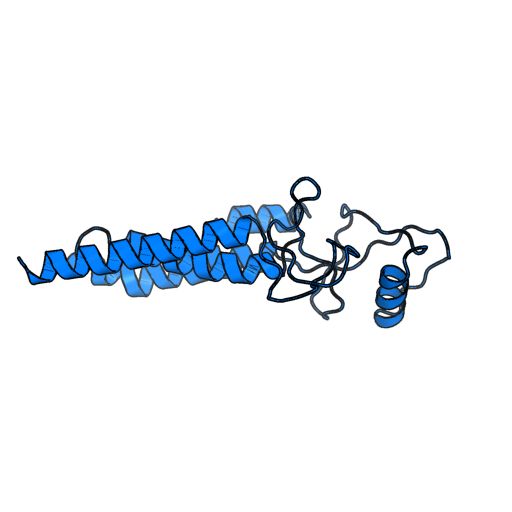N 1
ATOM 750 C CA . ARG A 1 89 ? -23.127 8.325 20.972 1.00 77.62 89 ARG A CA 1
ATOM 751 C C . ARG A 1 89 ? -23.330 7.147 21.928 1.00 77.62 89 ARG A C 1
ATOM 753 O O . ARG A 1 89 ? -23.428 7.360 23.125 1.00 77.62 89 ARG A O 1
ATOM 760 N N . GLU A 1 90 ? -23.359 5.928 21.402 1.00 80.19 90 GLU A N 1
ATOM 761 C CA . GLU A 1 90 ? -23.576 4.692 22.170 1.00 80.19 90 GLU A CA 1
ATOM 762 C C . GLU A 1 90 ? -22.268 4.057 22.653 1.00 80.19 90 GLU A C 1
ATOM 764 O O . GLU A 1 90 ? -22.269 3.137 23.468 1.00 80.19 90 GLU A O 1
ATOM 769 N N . LYS A 1 91 ? -21.135 4.478 22.083 1.00 81.25 91 LYS A N 1
ATOM 770 C CA . LYS A 1 91 ? -19.830 3.872 22.332 1.00 81.25 91 LYS A CA 1
ATOM 771 C C . LYS A 1 91 ? -18.965 4.778 23.204 1.00 81.25 91 LYS A C 1
ATOM 773 O O . LYS A 1 91 ? -18.987 5.996 23.031 1.00 81.25 91 LYS A O 1
ATOM 778 N N . PRO A 1 92 ? -18.130 4.192 24.079 1.00 82.81 92 PRO A N 1
ATOM 779 C CA . PRO A 1 92 ? -17.188 4.954 24.881 1.00 82.81 92 PRO A CA 1
ATOM 780 C C . PRO A 1 92 ? -16.227 5.756 23.997 1.00 82.81 92 PRO A C 1
ATOM 782 O O . PRO A 1 92 ? -15.824 5.321 22.903 1.00 82.81 92 PRO A O 1
ATOM 785 N N . ALA A 1 93 ? -15.838 6.929 24.502 1.00 83.75 93 ALA A N 1
ATOM 786 C CA . ALA A 1 93 ? -14.834 7.781 23.879 1.00 83.75 93 ALA A CA 1
ATOM 787 C C . ALA A 1 93 ? -13.549 6.977 23.598 1.00 83.75 93 ALA A C 1
ATOM 789 O O . ALA A 1 93 ? -13.099 6.189 24.426 1.00 83.75 93 ALA A O 1
ATOM 790 N N . GLY A 1 94 ? -12.982 7.144 22.399 1.00 86.12 94 GLY A N 1
ATOM 791 C CA . GLY A 1 94 ? -11.807 6.392 21.933 1.00 86.12 94 GLY A CA 1
ATOM 792 C C . GLY A 1 94 ? -12.113 5.223 20.987 1.00 86.12 94 GLY A C 1
ATOM 793 O O . GLY A 1 94 ? -11.222 4.794 20.258 1.00 86.12 94 GLY A O 1
ATOM 794 N N . THR A 1 95 ? -13.371 4.773 20.885 1.00 88.19 95 THR A N 1
ATOM 795 C CA . THR A 1 95 ? -13.758 3.690 19.952 1.00 88.19 95 THR A CA 1
ATOM 796 C C . THR A 1 95 ? -13.458 4.036 18.488 1.00 88.19 95 THR A C 1
ATOM 798 O O . THR A 1 95 ? -13.002 3.183 17.731 1.00 88.19 95 THR A O 1
ATOM 801 N N . GLY A 1 96 ? -13.671 5.294 18.083 1.00 90.50 96 GLY A N 1
ATOM 802 C CA . GLY A 1 96 ? -13.359 5.751 16.724 1.00 90.50 96 GLY A CA 1
ATOM 803 C C . GLY A 1 96 ? -11.865 5.714 16.401 1.00 90.50 96 GLY A C 1
ATOM 804 O O . GLY A 1 96 ? -11.485 5.236 15.337 1.00 90.50 96 GLY A O 1
ATOM 805 N N . LEU A 1 97 ? -11.025 6.150 17.345 1.00 92.19 97 LEU A N 1
ATOM 806 C CA . LEU A 1 97 ? -9.568 6.112 17.205 1.00 92.19 97 LEU A CA 1
ATOM 807 C C . LEU A 1 97 ? -9.058 4.670 17.109 1.00 92.19 97 LEU A C 1
ATOM 809 O O . LEU A 1 97 ? -8.248 4.371 16.240 1.00 92.19 97 LEU A O 1
ATOM 813 N N . ALA A 1 98 ? -9.571 3.770 17.952 1.00 93.50 98 ALA A N 1
ATOM 814 C CA . ALA A 1 98 ? -9.207 2.356 17.915 1.00 93.50 98 ALA A CA 1
ATOM 815 C C . ALA A 1 98 ? -9.477 1.729 16.539 1.00 93.50 98 ALA A C 1
ATOM 817 O O . ALA A 1 98 ? -8.599 1.096 15.959 1.00 93.50 98 ALA A O 1
ATOM 818 N N . TRP A 1 99 ? -10.674 1.953 15.990 1.00 94.06 99 TRP A N 1
ATOM 819 C CA . TRP A 1 99 ? -11.041 1.444 14.669 1.00 94.06 99 TRP A CA 1
ATOM 820 C C . TRP A 1 99 ? -10.248 2.082 13.530 1.00 94.06 99 TRP A C 1
ATOM 822 O O . TRP A 1 99 ? -9.915 1.383 12.576 1.00 94.06 99 TRP A O 1
ATOM 832 N N . TYR A 1 100 ? -9.907 3.369 13.637 1.00 94.88 100 TYR A N 1
ATOM 833 C CA . TYR A 1 100 ? -9.003 4.010 12.685 1.00 94.88 100 TYR A CA 1
ATOM 834 C C . TYR A 1 100 ? -7.614 3.359 12.714 1.00 94.88 100 TYR A C 1
ATOM 836 O O . TYR A 1 100 ? -7.116 2.983 11.661 1.00 94.88 100 TYR A O 1
ATOM 844 N N . LEU A 1 101 ? -7.015 3.160 13.896 1.00 95.44 101 LEU A N 1
ATOM 845 C CA . LEU A 1 101 ? -5.684 2.552 14.033 1.00 95.44 101 LEU A CA 1
ATOM 846 C C . LEU A 1 101 ? -5.641 1.114 13.506 1.00 95.44 101 LEU A C 1
ATOM 848 O O . LEU A 1 101 ? -4.724 0.766 12.766 1.00 95.44 101 LEU A O 1
ATOM 852 N N . ILE A 1 102 ? -6.648 0.300 13.841 1.00 94.94 102 ILE A N 1
ATOM 853 C CA . ILE A 1 102 ? -6.761 -1.080 13.347 1.00 94.94 102 ILE A CA 1
ATOM 854 C C . ILE A 1 102 ? -6.945 -1.084 11.827 1.00 94.94 102 ILE A C 1
ATOM 856 O O . ILE A 1 102 ? -6.219 -1.788 11.127 1.00 94.94 102 ILE A O 1
ATOM 860 N N . GLY A 1 103 ? -7.898 -0.303 11.309 1.00 94.25 103 GLY A N 1
ATOM 861 C CA . GLY A 1 103 ? -8.215 -0.269 9.882 1.00 94.25 103 GLY A CA 1
ATOM 862 C C . GLY A 1 103 ? -7.052 0.252 9.041 1.00 94.25 103 GLY A C 1
ATOM 863 O O . GLY A 1 103 ? -6.623 -0.421 8.106 1.00 94.25 103 GLY A O 1
ATOM 864 N N . TYR A 1 104 ? -6.495 1.405 9.418 1.00 93.44 104 TYR A N 1
ATOM 865 C CA . TYR A 1 104 ? -5.332 1.992 8.757 1.00 93.44 104 TYR A CA 1
ATOM 866 C C . TYR A 1 104 ? -4.124 1.057 8.825 1.00 93.44 104 TYR A C 1
ATOM 868 O O . TYR A 1 104 ? -3.543 0.747 7.791 1.00 93.44 104 TYR A O 1
ATOM 876 N N . GLY A 1 105 ? -3.776 0.551 10.016 1.00 93.12 105 GLY A N 1
ATOM 877 C CA . GLY A 1 105 ? -2.629 -0.340 10.188 1.00 93.12 105 GLY A CA 1
ATOM 878 C C . GLY A 1 105 ? -2.761 -1.627 9.371 1.00 93.12 105 GLY A C 1
ATOM 879 O O . GLY A 1 105 ? -1.798 -2.050 8.743 1.00 93.12 105 GLY A O 1
ATOM 880 N N . THR A 1 106 ? -3.959 -2.215 9.303 1.00 93.38 106 THR A N 1
ATOM 881 C CA . THR A 1 106 ? -4.200 -3.441 8.522 1.00 93.38 106 THR A CA 1
ATOM 882 C C . THR A 1 106 ? -4.044 -3.194 7.026 1.00 93.38 106 THR A C 1
ATOM 884 O O . THR A 1 106 ? -3.331 -3.931 6.349 1.00 93.38 106 THR A O 1
ATOM 887 N N . VAL A 1 107 ? -4.680 -2.143 6.499 1.00 92.62 107 VAL A N 1
ATOM 888 C CA . VAL A 1 107 ? -4.561 -1.792 5.079 1.00 92.62 107 VAL A CA 1
ATOM 889 C C . VAL A 1 107 ? -3.109 -1.479 4.727 1.00 92.62 107 VAL A C 1
ATOM 891 O O . VAL A 1 107 ? -2.585 -2.007 3.747 1.00 92.62 107 VAL A O 1
ATOM 894 N N . ARG A 1 108 ? -2.443 -0.666 5.552 1.00 90.69 108 ARG A N 1
ATOM 895 C CA . ARG A 1 108 ? -1.059 -0.256 5.331 1.00 90.69 108 ARG A CA 1
ATOM 896 C C . ARG A 1 108 ? -0.112 -1.451 5.330 1.00 90.69 108 ARG A C 1
ATOM 898 O O . ARG A 1 108 ? 0.740 -1.543 4.454 1.00 90.69 108 ARG A O 1
ATOM 905 N N . PHE A 1 109 ? -0.310 -2.402 6.242 1.00 90.62 109 PHE A N 1
ATOM 906 C CA . PHE A 1 109 ? 0.466 -3.641 6.295 1.00 90.62 109 PHE A CA 1
ATOM 907 C C . PHE A 1 109 ? 0.393 -4.429 4.978 1.00 90.62 109 PHE A C 1
ATOM 909 O O . PHE A 1 109 ? 1.414 -4.909 4.483 1.00 90.62 109 PHE A O 1
ATOM 916 N N . VAL A 1 110 ? -0.809 -4.532 4.399 1.00 89.62 110 VAL A N 1
ATOM 917 C CA . VAL A 1 110 ? -1.034 -5.229 3.125 1.00 89.62 110 VAL A CA 1
ATOM 918 C C . VAL A 1 110 ? -0.425 -4.455 1.955 1.00 89.62 110 VAL A C 1
ATOM 920 O O . VAL A 1 110 ? 0.261 -5.045 1.124 1.00 89.62 110 VAL A O 1
ATOM 923 N N . ILE A 1 111 ? -0.641 -3.139 1.884 1.00 89.38 111 ILE A N 1
ATOM 924 C CA . ILE A 1 111 ? -0.150 -2.304 0.777 1.00 89.38 111 ILE A CA 1
ATOM 925 C C . ILE A 1 111 ? 1.380 -2.236 0.743 1.00 89.38 111 ILE A C 1
ATOM 927 O O . ILE A 1 111 ? 1.973 -2.201 -0.335 1.00 89.38 111 ILE A O 1
ATOM 931 N N . GLU A 1 112 ? 2.034 -2.276 1.899 1.00 86.94 112 GLU A N 1
ATOM 932 C CA . GLU A 1 112 ? 3.491 -2.224 2.016 1.00 86.94 112 GLU A CA 1
ATOM 933 C C . GLU A 1 112 ? 4.196 -3.401 1.301 1.00 86.94 112 GLU A C 1
ATOM 935 O O . GLU A 1 112 ? 5.332 -3.259 0.845 1.00 86.94 112 GLU A O 1
ATOM 940 N N . TYR A 1 113 ? 3.510 -4.533 1.081 1.00 83.88 113 TYR A N 1
ATOM 941 C CA . TYR A 1 113 ? 4.022 -5.614 0.224 1.00 83.88 113 TYR A CA 1
ATOM 942 C C . TYR A 1 113 ? 4.134 -5.219 -1.253 1.00 83.88 113 TYR A C 1
ATOM 944 O O . TYR A 1 113 ? 4.990 -5.739 -1.968 1.00 83.88 113 TYR A O 1
ATOM 952 N N . PHE A 1 114 ? 3.284 -4.303 -1.713 1.00 85.94 114 PHE A N 1
ATOM 953 C CA . PHE A 1 114 ? 3.293 -3.795 -3.082 1.00 85.94 114 PHE A CA 1
ATOM 954 C C . PHE A 1 114 ? 4.167 -2.552 -3.236 1.00 85.94 114 PHE A C 1
ATOM 956 O O . PHE A 1 114 ? 4.509 -2.203 -4.364 1.00 85.94 114 PHE A O 1
ATOM 963 N N . ARG A 1 115 ? 4.536 -1.883 -2.138 1.00 82.56 115 ARG A N 1
ATOM 964 C CA . ARG A 1 115 ? 5.350 -0.664 -2.155 1.00 82.56 115 ARG A CA 1
ATOM 965 C C . ARG A 1 115 ? 6.830 -0.993 -2.360 1.00 82.56 115 ARG A C 1
ATOM 967 O O . ARG A 1 115 ? 7.332 -1.979 -1.810 1.00 82.56 115 ARG A O 1
ATOM 974 N N . SER A 1 116 ? 7.530 -0.184 -3.159 1.00 72.56 116 SER A N 1
ATOM 975 C CA . SER A 1 116 ? 8.986 -0.301 -3.271 1.00 72.56 116 SER A CA 1
ATOM 976 C C . SER A 1 116 ? 9.614 0.039 -1.913 1.00 72.56 116 SER A C 1
ATOM 978 O O . SER A 1 116 ? 9.304 1.106 -1.381 1.00 72.56 116 SER A O 1
ATOM 980 N N . PRO A 1 117 ? 10.444 -0.838 -1.322 1.00 63.59 117 PRO A N 1
ATOM 981 C CA . PRO A 1 117 ? 11.184 -0.493 -0.115 1.00 63.59 117 PRO A CA 1
ATOM 982 C C . PRO A 1 117 ? 12.109 0.690 -0.412 1.00 63.59 117 PRO A C 1
ATOM 984 O O . PRO A 1 117 ? 12.736 0.726 -1.474 1.00 63.59 117 PRO A O 1
ATOM 987 N N . ASP A 1 118 ? 12.175 1.654 0.505 1.00 57.41 118 ASP A N 1
ATOM 988 C CA . ASP A 1 118 ? 13.055 2.814 0.367 1.00 57.41 118 ASP A CA 1
ATOM 989 C C . ASP A 1 118 ? 14.525 2.339 0.322 1.00 57.41 118 ASP A C 1
ATOM 991 O O . ASP A 1 118 ? 14.966 1.580 1.191 1.00 57.41 118 ASP A O 1
ATOM 995 N N . GLU A 1 119 ? 15.284 2.780 -0.693 1.00 48.94 119 GLU A N 1
ATOM 996 C CA . GLU A 1 119 ? 16.648 2.297 -1.000 1.00 48.94 119 GLU A CA 1
ATOM 997 C C . GLU A 1 119 ? 17.628 2.421 0.179 1.00 48.94 119 GLU A C 1
ATOM 999 O O . GLU A 1 119 ? 18.575 1.647 0.283 1.00 48.94 119 GLU A O 1
ATOM 1004 N N . HIS A 1 120 ? 17.378 3.358 1.097 1.00 46.84 120 HIS A N 1
ATOM 1005 C CA . HIS A 1 120 ? 18.247 3.640 2.242 1.00 46.84 120 HIS A CA 1
ATOM 1006 C C . HIS A 1 120 ? 17.995 2.757 3.476 1.00 46.84 120 HIS A C 1
ATOM 1008 O O . HIS A 1 120 ? 18.834 2.739 4.373 1.00 46.84 120 HIS A O 1
ATOM 1014 N N . LEU A 1 121 ? 16.860 2.051 3.568 1.00 48.31 121 LEU A N 1
ATOM 1015 C CA . LEU A 1 121 ? 16.465 1.346 4.802 1.00 48.31 121 LEU A CA 1
ATOM 1016 C C . LEU A 1 121 ? 16.429 -0.184 4.677 1.00 48.31 121 LEU A C 1
ATOM 1018 O O . LEU A 1 121 ? 16.491 -0.863 5.700 1.00 48.31 121 LEU A O 1
ATOM 1022 N N . GLY A 1 122 ? 16.386 -0.742 3.461 1.00 52.72 122 GLY A N 1
ATOM 1023 C CA . GLY A 1 122 ? 16.370 -2.196 3.248 1.00 52.72 122 GLY A CA 1
ATOM 1024 C C . GLY A 1 122 ? 15.232 -2.930 3.989 1.00 52.72 122 GLY A C 1
ATOM 1025 O O . GLY A 1 122 ? 14.269 -2.328 4.465 1.00 52.72 122 GLY A O 1
ATOM 1026 N N . TYR A 1 123 ? 15.312 -4.262 4.073 1.00 52.41 123 TYR A N 1
ATOM 1027 C CA . TYR A 1 123 ? 14.422 -5.075 4.918 1.00 52.41 123 TYR A CA 1
ATOM 1028 C C . TYR A 1 123 ? 15.073 -5.285 6.296 1.00 52.41 123 TYR A C 1
ATOM 1030 O O . TYR A 1 123 ? 16.213 -5.735 6.358 1.00 52.41 123 TYR A O 1
ATOM 1038 N N . ILE A 1 124 ? 14.357 -5.012 7.397 1.00 54.03 124 ILE A N 1
ATOM 1039 C CA . ILE A 1 124 ? 14.880 -5.200 8.770 1.00 54.03 124 ILE A CA 1
ATOM 1040 C C . ILE A 1 124 ? 14.830 -6.672 9.191 1.00 54.03 124 ILE A C 1
ATOM 1042 O O . ILE A 1 124 ? 15.694 -7.137 9.929 1.00 54.03 124 ILE A O 1
ATOM 1046 N N . ILE A 1 125 ? 13.841 -7.423 8.698 1.00 51.81 125 ILE A N 1
ATOM 1047 C CA . ILE A 1 125 ? 13.721 -8.866 8.920 1.00 51.81 125 ILE A CA 1
ATOM 1048 C C . ILE A 1 125 ? 13.580 -9.531 7.549 1.00 51.81 125 ILE A C 1
ATOM 1050 O O . ILE A 1 125 ? 12.488 -9.596 6.986 1.00 51.81 125 ILE A O 1
ATOM 1054 N N . ALA A 1 126 ? 14.700 -9.997 6.998 1.00 51.91 126 ALA A N 1
ATOM 1055 C CA . ALA A 1 126 ? 14.739 -10.791 5.774 1.00 51.91 126 ALA A CA 1
ATOM 1056 C C . ALA A 1 126 ? 14.894 -12.273 6.142 1.00 51.91 126 ALA A C 1
ATOM 1058 O O . ALA A 1 126 ? 16.004 -12.774 6.302 1.00 51.91 126 ALA A O 1
ATOM 1059 N N . TRP A 1 127 ? 13.778 -12.983 6.311 1.00 46.44 127 TRP A N 1
ATOM 1060 C CA . TRP A 1 127 ? 13.787 -14.446 6.412 1.00 46.44 127 TRP A CA 1
ATOM 1061 C C . TRP A 1 127 ? 13.607 -15.033 5.008 1.00 46.44 127 TRP A C 1
ATOM 1063 O O . TRP A 1 127 ? 12.531 -15.474 4.607 1.00 46.44 127 TRP A O 1
ATOM 1073 N N . GLY A 1 128 ? 14.694 -14.986 4.240 1.00 45.53 128 GLY A N 1
ATOM 1074 C CA . GLY A 1 128 ? 14.800 -15.506 2.883 1.00 45.53 128 GLY A CA 1
ATOM 1075 C C . GLY A 1 128 ? 16.269 -15.687 2.509 1.00 45.53 128 GLY A C 1
ATOM 1076 O O . GLY A 1 128 ? 17.124 -14.922 2.950 1.00 45.53 128 GLY A O 1
ATOM 1077 N N . ARG A 1 129 ? 16.577 -16.740 1.743 1.00 44.44 129 ARG A N 1
ATOM 1078 C CA . ARG A 1 129 ? 17.931 -16.992 1.230 1.00 44.44 129 ARG A CA 1
ATOM 1079 C C . ARG A 1 129 ? 18.384 -15.798 0.395 1.00 44.44 129 ARG A C 1
ATOM 1081 O O . ARG A 1 129 ? 17.790 -15.582 -0.649 1.00 44.44 129 ARG A O 1
ATOM 1088 N N . GLY A 1 130 ? 19.451 -15.132 0.831 1.00 44.50 130 GLY A N 1
ATOM 1089 C CA . GLY A 1 130 ? 20.289 -14.279 -0.009 1.00 44.50 130 GLY A CA 1
ATOM 1090 C C . GLY A 1 130 ? 19.631 -12.982 -0.480 1.00 44.50 130 GLY A C 1
ATOM 1091 O O . GLY A 1 130 ? 18.528 -12.952 -1.012 1.00 44.50 130 GLY A O 1
ATOM 1092 N N . SER A 1 131 ? 20.345 -11.880 -0.292 1.00 50.16 131 SER A N 1
ATOM 1093 C CA . SER A 1 131 ? 20.180 -10.655 -1.074 1.00 50.16 131 SER A CA 1
ATOM 1094 C C . SER A 1 131 ? 19.945 -10.982 -2.547 1.00 50.16 131 SER A C 1
ATOM 1096 O O . SER A 1 131 ? 20.794 -11.675 -3.080 1.00 50.16 131 SER A O 1
ATOM 1098 N N . ASP A 1 132 ? 18.908 -10.465 -3.214 1.00 51.88 132 ASP A N 1
ATOM 1099 C CA . ASP A 1 132 ? 18.973 -10.422 -4.686 1.00 51.88 132 ASP A CA 1
ATOM 1100 C C . ASP A 1 132 ? 18.235 -9.237 -5.319 1.00 51.88 132 ASP A C 1
ATOM 1102 O O . ASP A 1 132 ? 18.801 -8.602 -6.199 1.00 51.88 132 ASP A O 1
ATOM 1106 N N . THR A 1 133 ? 17.049 -8.812 -4.862 1.00 57.72 133 THR A N 1
ATOM 1107 C CA . THR A 1 133 ? 16.404 -7.618 -5.456 1.00 57.72 133 THR A CA 1
ATOM 1108 C C . THR A 1 133 ? 15.364 -6.973 -4.540 1.00 57.72 133 THR A C 1
ATOM 1110 O O . THR A 1 133 ? 14.294 -7.538 -4.315 1.00 57.72 133 THR A O 1
ATOM 1113 N N . ILE A 1 134 ? 15.612 -5.739 -4.093 1.00 60.75 134 ILE A N 1
ATOM 1114 C CA . ILE A 1 134 ? 14.640 -4.917 -3.340 1.00 60.75 134 ILE A CA 1
ATOM 1115 C C . ILE A 1 134 ? 13.413 -4.568 -4.213 1.00 60.75 134 ILE A C 1
ATOM 1117 O O . ILE A 1 134 ? 12.307 -4.369 -3.711 1.00 60.75 134 ILE A O 1
ATOM 1121 N N . ALA A 1 135 ? 13.597 -4.568 -5.536 1.00 60.97 135 ALA A N 1
ATOM 1122 C CA . ALA A 1 135 ? 12.593 -4.197 -6.527 1.00 60.97 135 ALA A CA 1
ATOM 1123 C C . ALA A 1 135 ? 11.449 -5.213 -6.712 1.00 60.97 135 ALA A C 1
ATOM 1125 O O . ALA A 1 135 ? 10.435 -4.852 -7.311 1.00 60.97 135 ALA A O 1
ATOM 1126 N N . LEU A 1 136 ? 11.587 -6.452 -6.218 1.00 63.53 136 LEU A N 1
ATOM 1127 C CA . LEU A 1 136 ? 10.609 -7.528 -6.413 1.00 63.53 136 LEU A CA 1
ATOM 1128 C C . LEU A 1 136 ? 9.959 -7.978 -5.103 1.00 63.53 136 LEU A C 1
ATOM 1130 O O . LEU A 1 136 ? 10.513 -7.860 -4.008 1.00 63.53 136 LEU A O 1
ATOM 1134 N N . PHE A 1 137 ? 8.749 -8.522 -5.217 1.00 67.88 137 PHE A N 1
ATOM 1135 C CA . PHE A 1 137 ? 8.114 -9.244 -4.122 1.00 67.88 137 PHE A CA 1
ATOM 1136 C C . PHE A 1 137 ? 8.747 -10.633 -3.990 1.00 67.88 137 PHE A C 1
ATOM 1138 O O . PHE A 1 137 ? 8.589 -11.470 -4.872 1.00 67.88 137 PHE A O 1
ATOM 1145 N N . GLN A 1 138 ? 9.470 -10.864 -2.893 1.00 64.69 138 GLN A N 1
ATOM 1146 C CA . GLN A 1 138 ? 10.186 -12.124 -2.672 1.00 64.69 138 GLN A CA 1
ATOM 1147 C C . GLN A 1 138 ? 9.430 -13.090 -1.751 1.00 64.69 138 GLN A C 1
ATOM 1149 O O . GLN A 1 138 ? 9.347 -14.279 -2.042 1.00 64.69 138 GLN A O 1
A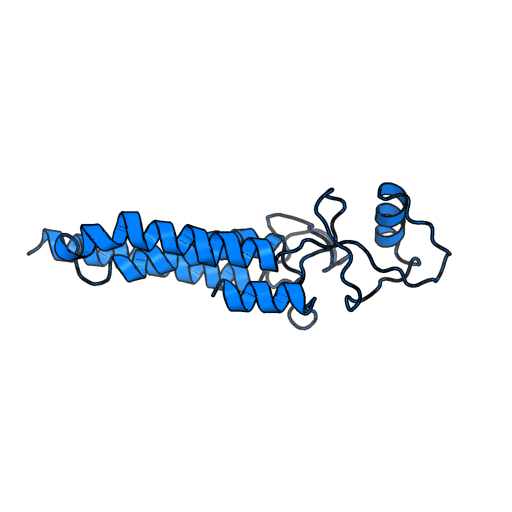TOM 1154 N N . SER A 1 139 ? 8.893 -12.608 -0.626 1.00 63.53 139 SER A N 1
ATOM 1155 C CA . SER A 1 139 ? 8.262 -13.468 0.380 1.00 63.53 139 SER A CA 1
ATOM 1156 C C . SER A 1 139 ? 7.347 -12.679 1.312 1.00 63.53 139 SER A C 1
ATOM 1158 O O . SER A 1 139 ? 7.604 -11.513 1.611 1.00 63.53 139 SER A O 1
ATOM 1160 N N . VAL A 1 140 ? 6.315 -13.351 1.828 1.00 62.78 140 VAL A N 1
ATOM 1161 C CA . VAL A 1 140 ? 5.411 -12.833 2.872 1.00 62.78 140 VAL A CA 1
ATOM 1162 C C . VAL A 1 140 ? 6.151 -12.639 4.204 1.00 62.78 140 VAL A C 1
ATOM 1164 O O . VAL A 1 140 ? 5.777 -11.775 4.995 1.00 62.78 140 VAL A O 1
ATOM 1167 N N . PHE A 1 141 ? 7.223 -13.405 4.429 1.00 59.97 141 PHE A N 1
ATOM 1168 C CA . PHE A 1 141 ? 8.028 -13.363 5.654 1.00 59.97 141 PHE A CA 1
ATOM 1169 C C . PHE A 1 141 ? 9.068 -12.232 5.680 1.00 59.97 141 PHE A C 1
ATOM 1171 O O . PHE A 1 141 ? 9.692 -12.011 6.716 1.00 59.97 141 PHE A O 1
ATOM 1178 N N . ASN A 1 142 ? 9.243 -11.497 4.575 1.00 64.62 142 ASN A N 1
ATOM 1179 C CA . ASN A 1 142 ? 10.098 -10.313 4.546 1.00 64.62 142 ASN A CA 1
ATOM 1180 C C . ASN A 1 142 ? 9.298 -9.112 5.050 1.00 64.62 142 ASN A C 1
ATOM 1182 O O . ASN A 1 142 ? 8.493 -8.544 4.309 1.00 64.62 142 ASN A O 1
ATOM 1186 N N . ILE A 1 143 ? 9.517 -8.749 6.315 1.00 68.12 143 ILE A N 1
ATOM 1187 C CA . ILE A 1 143 ? 8.775 -7.676 6.977 1.00 68.12 143 ILE A CA 1
ATOM 1188 C C . ILE A 1 143 ? 9.552 -6.361 6.846 1.00 68.12 143 ILE A C 1
ATOM 1190 O O . ILE A 1 143 ? 10.710 -6.264 7.267 1.00 68.12 143 ILE A O 1
ATOM 1194 N N . SER A 1 144 ? 8.923 -5.341 6.251 1.00 72.81 144 SER A N 1
ATOM 1195 C CA . SER A 1 144 ? 9.501 -3.993 6.160 1.00 72.81 144 SER A CA 1
ATOM 1196 C C . SER A 1 144 ? 9.355 -3.222 7.478 1.00 72.81 144 SER A C 1
ATOM 1198 O O . SER A 1 144 ? 8.524 -3.537 8.335 1.00 72.81 144 SER A O 1
ATOM 1200 N N . MET A 1 145 ? 10.122 -2.141 7.623 1.00 74.00 145 MET A N 1
ATOM 1201 C CA . MET A 1 145 ? 9.994 -1.227 8.762 1.00 74.00 145 MET A CA 1
ATOM 1202 C C . MET A 1 145 ? 8.583 -0.636 8.874 1.00 74.00 145 MET A C 1
ATOM 1204 O O . MET A 1 145 ? 8.018 -0.538 9.964 1.00 74.00 145 MET A O 1
ATOM 1208 N N . GLY A 1 146 ? 7.980 -0.314 7.724 1.00 76.06 146 GLY A N 1
ATOM 1209 C CA . GLY A 1 146 ? 6.598 0.144 7.638 1.00 76.06 146 GLY A CA 1
ATOM 1210 C C . GLY A 1 146 ? 5.621 -0.883 8.203 1.00 76.06 146 GLY A C 1
ATOM 1211 O O . GLY A 1 146 ? 4.736 -0.521 8.977 1.00 76.06 146 GLY A O 1
ATOM 1212 N N . GLN A 1 147 ? 5.814 -2.170 7.909 1.00 83.56 147 GLN A N 1
ATOM 1213 C CA . GLN A 1 147 ? 4.969 -3.242 8.442 1.00 83.56 147 GLN A CA 1
ATOM 1214 C C . GLN A 1 147 ? 5.084 -3.397 9.962 1.00 83.56 147 GLN A C 1
ATOM 1216 O O . GLN A 1 147 ? 4.063 -3.609 10.615 1.00 83.56 147 GLN A O 1
ATOM 1221 N N . ILE A 1 148 ? 6.272 -3.220 10.548 1.00 85.75 148 ILE A N 1
ATOM 1222 C CA . ILE A 1 148 ? 6.442 -3.240 12.012 1.00 85.75 148 ILE A CA 1
ATOM 1223 C C . ILE A 1 148 ? 5.629 -2.115 12.662 1.00 85.75 148 ILE A C 1
ATOM 1225 O O . ILE A 1 148 ? 4.874 -2.360 13.605 1.00 85.75 148 ILE A O 1
ATOM 1229 N N . PHE A 1 149 ? 5.713 -0.891 12.134 1.00 86.75 149 PHE A N 1
ATOM 1230 C CA . PHE A 1 149 ? 4.916 0.224 12.651 1.00 86.75 149 PHE A CA 1
ATOM 1231 C C . PHE A 1 149 ? 3.411 -0.014 12.493 1.00 86.75 149 PHE A C 1
ATOM 1233 O O . PHE A 1 149 ? 2.642 0.300 13.402 1.00 86.75 149 PHE A O 1
ATOM 1240 N N . CYS A 1 150 ? 2.987 -0.644 11.396 1.00 90.00 150 CYS A N 1
ATOM 1241 C CA . CYS A 1 150 ? 1.592 -1.036 11.206 1.00 90.00 150 CYS A CA 1
ATOM 1242 C C . CYS A 1 150 ? 1.124 -2.037 12.265 1.00 90.00 150 CYS A C 1
ATOM 1244 O O . CYS A 1 150 ? 0.047 -1.862 12.832 1.00 90.00 150 CYS A O 1
ATOM 1246 N N . LEU A 1 151 ? 1.937 -3.051 12.577 1.00 91.31 151 LEU A N 1
ATOM 1247 C CA . LEU A 1 151 ? 1.626 -4.024 13.626 1.00 91.31 151 LEU A CA 1
ATOM 1248 C C . LEU A 1 151 ? 1.483 -3.347 14.992 1.00 91.31 151 LEU A C 1
ATOM 1250 O O . LEU A 1 151 ? 0.521 -3.622 15.708 1.00 91.31 151 LEU A O 1
ATOM 1254 N N . ILE A 1 152 ? 2.373 -2.406 15.325 1.00 93.19 152 ILE A N 1
ATOM 1255 C CA . ILE A 1 152 ? 2.274 -1.619 16.563 1.00 93.19 152 ILE A CA 1
ATOM 1256 C C . ILE A 1 152 ? 0.957 -0.834 16.600 1.00 93.19 152 ILE A C 1
ATOM 1258 O O . ILE A 1 152 ?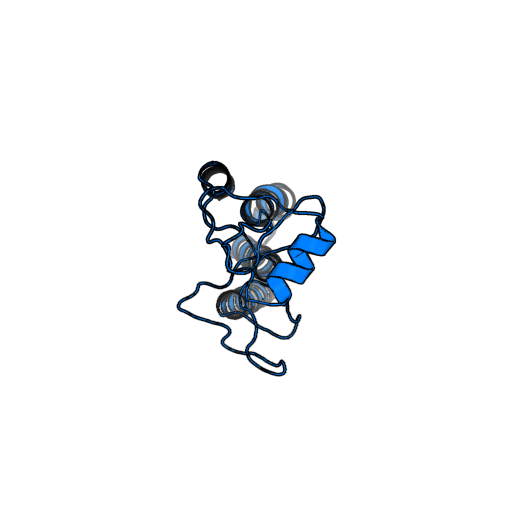 0.248 -0.874 17.606 1.00 93.19 152 ILE A O 1
ATOM 1262 N N . MET A 1 153 ? 0.580 -0.165 15.506 1.00 93.81 153 MET A N 1
ATOM 1263 C CA . MET A 1 153 ? -0.691 0.564 15.426 1.00 93.81 153 MET A CA 1
ATOM 1264 C C . MET A 1 153 ? -1.903 -0.352 15.622 1.00 93.81 153 MET A C 1
ATOM 1266 O O . MET A 1 153 ? -2.826 0.012 16.352 1.00 93.81 153 MET A O 1
ATOM 1270 N N . ILE A 1 154 ? -1.898 -1.542 15.014 1.00 94.88 154 ILE A N 1
ATOM 1271 C CA . ILE A 1 154 ? -2.976 -2.527 15.166 1.00 94.88 154 ILE A CA 1
ATOM 1272 C C . ILE A 1 154 ? -3.080 -2.969 16.629 1.00 94.88 154 ILE A C 1
ATOM 1274 O O . ILE A 1 154 ? -4.168 -2.918 17.202 1.00 94.88 154 ILE A O 1
ATOM 1278 N N . VAL A 1 155 ? -1.959 -3.343 17.256 1.00 95.81 155 VAL A N 1
ATOM 1279 C CA . VAL A 1 155 ? -1.920 -3.775 18.663 1.00 95.81 155 VAL A CA 1
ATOM 1280 C C . VAL A 1 155 ? -2.423 -2.669 19.592 1.00 95.81 155 VAL A C 1
ATOM 1282 O O . VAL A 1 155 ? -3.274 -2.924 20.446 1.00 95.81 155 VAL A O 1
ATOM 1285 N N . LEU A 1 156 ? -1.972 -1.426 19.395 1.00 95.50 156 LEU A N 1
ATOM 1286 C CA . LEU A 1 156 ? -2.444 -0.273 20.165 1.00 95.50 156 LEU A CA 1
ATOM 1287 C C . LEU A 1 156 ? -3.943 -0.028 19.964 1.00 95.50 156 LEU A C 1
ATOM 1289 O O . LEU A 1 156 ? -4.667 0.206 20.932 1.00 95.50 156 LEU A O 1
ATOM 1293 N N . GLY A 1 157 ? -4.435 -0.127 18.729 1.00 93.56 157 GLY A N 1
ATOM 1294 C CA . GLY A 1 157 ? -5.856 0.011 18.426 1.00 93.56 157 GLY A CA 1
ATOM 1295 C C . GLY A 1 157 ? -6.709 -1.056 19.120 1.00 93.56 157 GLY A C 1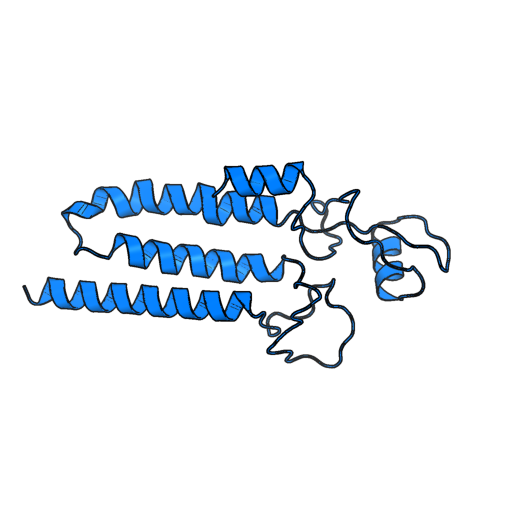
ATOM 1296 O O . GLY A 1 157 ? -7.731 -0.729 19.729 1.00 93.56 157 GLY A O 1
ATOM 1297 N N . VAL A 1 158 ? -6.264 -2.316 19.112 1.00 94.75 158 VAL A N 1
ATOM 1298 C CA . VAL A 1 158 ? -6.926 -3.418 19.830 1.00 94.75 158 VAL A CA 1
ATOM 1299 C C . VAL A 1 158 ? -6.911 -3.171 21.339 1.00 94.75 158 VAL A C 1
ATOM 1301 O O . VAL A 1 158 ? -7.956 -3.279 21.983 1.00 94.75 158 VAL A O 1
ATOM 1304 N N . ALA A 1 159 ? -5.774 -2.763 21.906 1.00 94.25 159 ALA A N 1
ATOM 1305 C CA . ALA A 1 159 ? -5.662 -2.454 23.329 1.00 94.25 159 ALA A CA 1
ATOM 1306 C C . ALA A 1 159 ? -6.629 -1.333 23.745 1.00 94.25 159 ALA A C 1
ATOM 1308 O O . ALA A 1 159 ? -7.389 -1.494 24.701 1.00 94.25 159 ALA A O 1
ATOM 1309 N N . ILE A 1 160 ? -6.689 -0.232 22.984 1.00 93.12 160 ILE A N 1
ATOM 1310 C CA . ILE A 1 160 ? -7.644 0.861 23.228 1.00 93.12 160 ILE A CA 1
ATOM 1311 C C . ILE A 1 160 ? -9.081 0.333 23.163 1.00 93.12 160 ILE A C 1
ATOM 1313 O O . ILE A 1 160 ? -9.897 0.656 24.031 1.00 93.12 160 ILE A O 1
ATOM 1317 N N . ARG A 1 161 ? -9.414 -0.505 22.174 1.00 91.88 161 ARG A N 1
ATOM 1318 C CA . ARG A 1 161 ? -10.761 -1.075 22.025 1.00 91.88 161 ARG A CA 1
ATOM 1319 C C . ARG A 1 161 ? -11.166 -1.950 23.212 1.00 91.88 161 ARG A C 1
ATOM 1321 O O . ARG A 1 161 ? -12.327 -1.884 23.623 1.00 91.88 161 ARG A O 1
ATOM 1328 N N . LEU A 1 162 ? -10.245 -2.751 23.743 1.00 91.94 162 LEU A N 1
ATOM 1329 C CA . LEU A 1 162 ? -10.476 -3.608 24.908 1.00 91.94 162 LEU A CA 1
ATOM 1330 C C . LEU A 1 162 ? -10.614 -2.782 26.194 1.00 91.94 162 LEU A C 1
ATOM 1332 O O . LEU A 1 162 ? -11.575 -2.967 26.940 1.00 91.94 162 LEU A O 1
ATOM 1336 N N . ILE A 1 163 ? -9.723 -1.812 26.417 1.00 90.94 163 ILE A N 1
ATOM 1337 C CA . ILE A 1 163 ? -9.744 -0.941 27.604 1.00 90.94 163 ILE A CA 1
ATOM 1338 C C . ILE A 1 163 ? -11.026 -0.103 27.647 1.00 90.94 163 ILE A C 1
ATOM 1340 O O . ILE A 1 163 ? -11.684 -0.015 28.685 1.00 90.94 163 ILE A O 1
ATOM 1344 N N . THR A 1 164 ? -11.405 0.503 26.520 1.00 88.38 164 THR A N 1
ATOM 1345 C CA . THR A 1 164 ? -12.639 1.302 26.420 1.00 88.38 164 THR A CA 1
ATOM 1346 C C . THR A 1 164 ? -13.883 0.452 26.642 1.00 88.38 164 THR A C 1
ATOM 1348 O O . THR A 1 164 ? -14.811 0.902 27.311 1.00 88.38 164 THR A O 1
ATOM 1351 N N . HIS A 1 165 ? -13.890 -0.794 26.156 1.00 86.56 165 HIS A N 1
ATOM 1352 C CA . HIS A 1 165 ? -14.978 -1.727 26.429 1.00 86.56 165 HIS A CA 1
ATOM 1353 C C . HIS A 1 165 ? -15.120 -2.011 27.920 1.00 86.56 165 HIS A C 1
ATOM 1355 O O . HIS A 1 165 ? -16.203 -1.852 28.470 1.00 86.56 165 HIS A O 1
ATOM 1361 N N . TYR A 1 166 ? -14.008 -2.378 28.556 1.00 87.12 166 TYR A N 1
ATOM 1362 C CA . TYR A 1 166 ? -13.967 -2.766 29.958 1.00 87.12 166 TYR A CA 1
ATOM 1363 C C . TYR A 1 166 ? -14.397 -1.633 30.895 1.00 87.12 166 TYR A C 1
ATOM 1365 O O . TYR A 1 166 ? -15.105 -1.858 31.876 1.00 87.12 166 TYR A O 1
ATOM 1373 N N . ARG A 1 167 ? -13.997 -0.394 30.585 1.00 83.75 167 ARG A N 1
ATOM 1374 C CA . ARG A 1 167 ? -14.415 0.792 31.348 1.00 83.75 167 ARG A CA 1
ATOM 1375 C C . ARG A 1 167 ? -15.910 1.069 31.206 1.00 83.75 167 ARG A C 1
ATOM 1377 O O . ARG A 1 167 ? -16.540 1.429 32.189 1.00 83.75 167 ARG A O 1
ATOM 1384 N N . SER A 1 168 ? -16.470 0.857 30.017 1.00 80.62 168 SER A N 1
ATOM 1385 C CA . SER A 1 168 ? -17.896 1.067 29.751 1.00 80.62 168 SER A CA 1
ATOM 1386 C C . SER A 1 168 ? -18.802 0.016 30.390 1.00 80.62 168 SER A C 1
ATOM 1388 O O . SER A 1 168 ? -19.968 0.307 30.592 1.00 80.62 168 SER A O 1
ATOM 1390 N N . THR A 1 169 ? -18.308 -1.196 30.660 1.00 76.62 169 THR A N 1
ATOM 1391 C CA . THR A 1 169 ? -19.084 -2.256 31.334 1.00 76.62 169 THR A CA 1
ATOM 1392 C C . THR A 1 169 ? -19.050 -2.160 32.859 1.00 76.62 169 THR A C 1
ATOM 1394 O O . THR A 1 169 ? -19.790 -2.869 33.527 1.00 76.62 169 THR A O 1
ATOM 1397 N N . LYS A 1 170 ? -18.136 -1.354 33.412 1.00 70.06 170 LYS A N 1
ATOM 1398 C CA . LYS A 1 170 ? -17.977 -1.142 34.859 1.00 70.06 170 LYS A CA 1
ATOM 1399 C C . LYS A 1 170 ? -18.679 0.116 35.382 1.00 70.06 170 LYS A C 1
ATOM 1401 O O . LYS A 1 170 ? -18.753 0.274 36.597 1.00 70.06 170 LYS A O 1
ATOM 1406 N N . GLN A 1 171 ? -19.102 1.007 34.487 1.00 55.75 171 GLN A N 1
ATOM 1407 C CA . GLN A 1 171 ? -19.958 2.159 34.782 1.00 55.75 171 GLN A CA 1
ATOM 1408 C C . GLN A 1 171 ? -21.416 1.760 34.591 1.00 55.75 171 GLN A C 1
ATOM 1410 O O . GLN A 1 171 ? -22.243 2.262 35.377 1.00 55.75 171 GLN A O 1
#

Nearest PDB structures (foldseek):
  7tu2-assembly1_C-2  TM=2.850E-01  e=9.630E+00  Leeuwenhoekiella blandensis MED217

Mean predicted aligned error: 7.17 Å

Secondary structure (DSSP, 8-state):
-HHHHHHHHHTT-S-B-B--STT-B--TTSPPEETTSHHHHHHHHHTT----TT-EEPPPB--HHHHHIIIIIIIHHHIIIIIISGGGGTS-TTHHHHHHHHHHHHHHHHHTTTBPPPTTT--SB--SSS---TTS---TT-B-HHHHHHHHHHHHHHHHHHHHHHHHHH-